Protein AF-A0A5R2MZY1-F1 (afdb_monomer)

pLDDT: mean 92.28, std 11.25, range [33.94, 98.62]

Nearest PDB structures (foldseek):
  4i69-assembly3_C  TM=4.257E-01  e=1.676E+00  Thermus thermophilus
  4i67-assembly1_A  TM=3.723E-01  e=2.160E+00  Thermus thermophilus
  4i69-assembly1_A  TM=4.022E-01  e=2.965E+00  Thermus thermophilus
  4i68-assembly1_A  TM=3.653E-01  e=2.783E+00  Thermus thermophilus

Structure (mmCIF, N/CA/C/O backbone):
data_AF-A0A5R2MZY1-F1
#
_entry.id   AF-A0A5R2MZY1-F1
#
loop_
_atom_site.group_PDB
_atom_site.id
_atom_site.type_symbol
_atom_site.label_atom_id
_atom_site.label_alt_id
_atom_site.label_comp_id
_atom_site.label_asym_id
_atom_site.label_entity_id
_atom_site.label_seq_id
_atom_site.pdbx_PDB_ins_code
_atom_site.Cartn_x
_atom_site.Cartn_y
_atom_site.Cartn_z
_atom_site.occupancy
_atom_site.B_iso_or_equiv
_atom_site.auth_seq_id
_atom_site.auth_comp_id
_atom_site.auth_asym_id
_atom_site.auth_atom_id
_atom_site.pdbx_PDB_model_num
ATOM 1 N N . GLY A 1 1 ? -0.819 -16.409 -5.209 1.00 69.75 1 GLY A N 1
ATOM 2 C CA . GLY A 1 1 ? 0.501 -16.239 -4.554 1.00 69.75 1 GLY A CA 1
ATOM 3 C C . GLY A 1 1 ? 1.097 -14.893 -4.928 1.00 69.75 1 GLY A C 1
ATOM 4 O O . GLY A 1 1 ? 0.448 -14.200 -5.693 1.00 69.75 1 GLY A O 1
ATOM 5 N N . ASN A 1 2 ? 2.274 -14.532 -4.396 1.00 93.75 2 ASN A N 1
ATOM 6 C CA . ASN A 1 2 ? 3.000 -13.260 -4.629 1.00 93.75 2 ASN A CA 1
ATOM 7 C C . ASN A 1 2 ? 2.348 -12.016 -4.002 1.00 93.75 2 ASN A C 1
ATOM 9 O O . ASN A 1 2 ? 1.965 -11.072 -4.687 1.00 93.75 2 ASN A O 1
ATOM 13 N N . LEU A 1 3 ? 2.196 -12.045 -2.675 1.00 96.38 3 LEU A N 1
ATOM 14 C CA . LEU A 1 3 ? 1.792 -10.874 -1.900 1.00 96.38 3 LEU A CA 1
ATOM 15 C C . LEU A 1 3 ? 2.906 -9.819 -1.927 1.00 96.38 3 LEU A C 1
ATOM 17 O O . LEU A 1 3 ? 4.076 -10.143 -1.713 1.00 96.38 3 LEU A O 1
ATOM 21 N N . LEU A 1 4 ? 2.515 -8.565 -2.116 1.00 96.69 4 LEU A N 1
ATOM 22 C CA . LEU A 1 4 ? 3.346 -7.407 -1.826 1.00 96.69 4 LEU A CA 1
ATOM 23 C C . LEU A 1 4 ? 2.550 -6.389 -1.019 1.00 96.69 4 LEU A C 1
ATOM 25 O O . LEU A 1 4 ? 1.320 -6.357 -1.070 1.00 96.69 4 LEU A O 1
ATOM 29 N N . ILE A 1 5 ? 3.268 -5.542 -0.297 1.00 98.19 5 ILE A N 1
ATOM 30 C CA . ILE A 1 5 ? 2.713 -4.418 0.439 1.00 98.19 5 ILE A CA 1
ATOM 31 C C . ILE A 1 5 ? 3.399 -3.141 -0.036 1.00 98.19 5 ILE A C 1
ATOM 33 O O . ILE A 1 5 ? 4.631 -3.056 -0.045 1.00 98.19 5 ILE A O 1
ATOM 37 N N . LEU A 1 6 ? 2.598 -2.151 -0.421 1.00 98.31 6 LEU A N 1
ATOM 38 C CA . LEU A 1 6 ? 3.059 -0.772 -0.543 1.00 98.31 6 LEU A CA 1
ATOM 39 C C . LEU A 1 6 ? 3.033 -0.160 0.858 1.00 98.31 6 LEU A C 1
ATOM 41 O O . LEU A 1 6 ? 1.961 0.016 1.432 1.00 98.31 6 LEU A O 1
ATOM 45 N N . ASP A 1 7 ? 4.208 0.105 1.408 1.00 98.31 7 ASP A N 1
ATOM 46 C CA . ASP A 1 7 ? 4.411 0.690 2.730 1.00 98.31 7 ASP A CA 1
ATOM 47 C C . ASP A 1 7 ? 4.762 2.167 2.547 1.00 98.31 7 ASP A C 1
ATOM 49 O O . ASP A 1 7 ? 5.892 2.503 2.192 1.00 98.31 7 ASP A O 1
ATOM 53 N N . PHE A 1 8 ? 3.760 3.036 2.674 1.00 98.25 8 PHE A N 1
ATOM 54 C CA . PHE A 1 8 ? 3.931 4.481 2.555 1.00 98.25 8 PHE A CA 1
ATOM 55 C C . PHE A 1 8 ? 4.446 5.049 3.877 1.00 98.25 8 PHE A C 1
ATOM 57 O O . PHE A 1 8 ? 3.817 4.836 4.916 1.00 98.25 8 PHE A O 1
ATOM 64 N N . ASP A 1 9 ? 5.534 5.823 3.821 1.00 94.19 9 ASP A N 1
ATOM 65 C CA . ASP A 1 9 ? 6.167 6.409 5.013 1.00 94.19 9 ASP A CA 1
ATOM 66 C C . ASP A 1 9 ? 5.275 7.515 5.635 1.00 94.19 9 ASP A C 1
ATOM 68 O O . ASP A 1 9 ? 5.308 7.732 6.849 1.00 94.19 9 ASP A O 1
ATOM 72 N N . ASP A 1 10 ? 4.446 8.192 4.823 1.00 96.25 10 ASP A N 1
ATOM 73 C CA . ASP A 1 10 ? 3.561 9.272 5.266 1.00 96.25 10 ASP A CA 1
ATOM 74 C C . ASP A 1 10 ? 2.142 9.231 4.663 1.00 96.25 10 ASP A C 1
ATOM 76 O O . ASP A 1 10 ? 1.856 8.653 3.610 1.00 96.25 10 ASP A O 1
ATOM 80 N N . SER A 1 11 ? 1.210 9.870 5.371 1.00 96.38 11 SER A N 1
ATOM 81 C CA . SER A 1 11 ? -0.207 9.897 5.001 1.00 96.38 11 SER A CA 1
ATOM 82 C C . SER A 1 11 ? -0.551 10.780 3.794 1.00 96.38 11 SER A C 1
ATOM 84 O O . SER A 1 11 ? -1.591 10.556 3.171 1.00 96.38 11 SER A O 1
ATOM 86 N N . ALA A 1 12 ? 0.255 11.793 3.467 1.00 96.69 12 ALA A N 1
ATOM 87 C CA . ALA A 1 12 ? 0.007 12.662 2.318 1.00 96.69 12 ALA A CA 1
ATOM 88 C C . ALA A 1 12 ? 0.319 11.929 1.008 1.00 96.69 12 ALA A C 1
ATOM 90 O O . ALA A 1 12 ? -0.468 12.008 0.063 1.00 96.69 12 ALA A O 1
ATOM 91 N N . ASP A 1 13 ? 1.393 11.146 0.995 1.00 96.69 13 ASP A N 1
ATOM 92 C CA . ASP A 1 13 ? 1.804 10.320 -0.136 1.00 96.69 13 ASP A CA 1
ATOM 93 C C . ASP A 1 13 ? 0.784 9.236 -0.450 1.00 96.69 13 ASP A C 1
ATOM 95 O O . ASP A 1 13 ? 0.375 9.088 -1.607 1.00 96.69 13 ASP A O 1
ATOM 99 N N . TYR A 1 14 ? 0.303 8.551 0.590 1.00 97.12 14 TYR A N 1
ATOM 100 C CA . TYR A 1 14 ? -0.811 7.622 0.454 1.00 97.12 14 TYR A CA 1
ATOM 101 C C . TYR A 1 14 ? -2.039 8.312 -0.145 1.00 97.12 14 TYR A C 1
ATOM 103 O O . TYR A 1 14 ? -2.570 7.825 -1.136 1.00 97.12 14 TYR A O 1
ATOM 111 N N . ARG A 1 15 ? -2.475 9.458 0.402 1.00 96.69 15 ARG A N 1
ATOM 112 C CA . ARG A 1 15 ? -3.678 10.164 -0.080 1.00 96.69 15 ARG A CA 1
ATOM 113 C C . ARG A 1 15 ? -3.546 10.633 -1.530 1.00 96.69 15 ARG A C 1
ATOM 115 O O . ARG A 1 15 ? -4.501 10.543 -2.300 1.00 96.69 15 ARG A O 1
ATOM 122 N N . ALA A 1 16 ? -2.370 11.124 -1.916 1.00 96.06 16 ALA A N 1
ATOM 123 C CA . ALA A 1 16 ? -2.104 11.545 -3.288 1.00 96.06 16 ALA A CA 1
ATOM 124 C C . ALA A 1 16 ? -2.134 10.358 -4.264 1.00 96.06 16 ALA A C 1
ATOM 126 O O . ALA A 1 16 ? -2.650 10.484 -5.379 1.00 96.06 16 ALA A O 1
ATOM 127 N N . TRP A 1 17 ? -1.596 9.207 -3.853 1.00 96.88 17 TRP A N 1
ATOM 128 C CA . TRP A 1 17 ? -1.645 7.977 -4.640 1.00 96.88 17 TRP A CA 1
ATOM 129 C C . TRP A 1 17 ? -3.066 7.396 -4.698 1.00 96.88 17 TRP A C 1
ATOM 131 O O . TRP A 1 17 ? -3.573 7.131 -5.789 1.00 96.88 17 TRP A O 1
ATOM 141 N N . SER A 1 18 ? -3.753 7.282 -3.560 1.00 96.62 18 SER A N 1
ATOM 142 C CA . SER A 1 18 ? -5.110 6.735 -3.470 1.00 96.62 18 SER A CA 1
ATOM 143 C C . SER A 1 18 ? -6.111 7.579 -4.255 1.00 96.62 18 SER A C 1
ATOM 145 O O . SER A 1 18 ? -6.996 7.023 -4.888 1.00 96.62 18 SER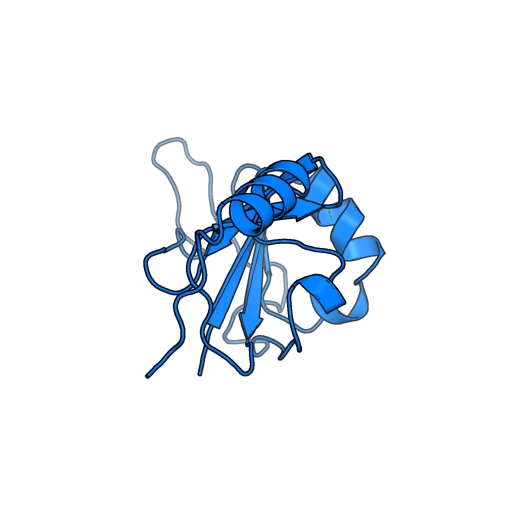 A O 1
ATOM 147 N N . GLY A 1 19 ? -5.949 8.905 -4.317 1.00 96.69 19 GLY A N 1
ATOM 148 C CA . GLY A 1 19 ? -6.792 9.765 -5.156 1.00 96.69 19 GLY A CA 1
ATOM 149 C C . GLY A 1 19 ? -6.716 9.430 -6.653 1.00 96.69 19 GLY A C 1
ATOM 150 O O . GLY A 1 19 ? -7.717 9.528 -7.358 1.00 96.69 19 GLY A O 1
ATOM 151 N N . LYS A 1 20 ? -5.553 8.980 -7.141 1.00 96.38 20 LYS A N 1
ATOM 152 C CA . LYS A 1 20 ? -5.359 8.544 -8.539 1.00 96.38 20 LYS A CA 1
ATOM 153 C C . LYS A 1 20 ? -5.758 7.087 -8.770 1.00 96.38 20 LYS A C 1
ATOM 155 O O . LYS A 1 20 ? -6.086 6.712 -9.890 1.00 96.38 20 LYS A O 1
ATOM 160 N N . HIS A 1 21 ? -5.729 6.278 -7.715 1.00 96.69 21 HIS A N 1
ATOM 161 C CA . HIS A 1 21 ? -6.001 4.842 -7.742 1.00 96.69 21 HIS A CA 1
ATOM 162 C C . HIS A 1 21 ? -7.196 4.473 -6.851 1.00 96.69 21 HIS A C 1
ATOM 164 O O . HIS A 1 21 ? -7.198 3.422 -6.212 1.00 96.69 21 HIS A O 1
ATOM 170 N N . ALA A 1 22 ? -8.223 5.333 -6.828 1.00 95.62 22 ALA A N 1
ATOM 171 C CA . ALA A 1 22 ? -9.316 5.279 -5.855 1.00 95.62 22 ALA A CA 1
ATOM 172 C C . ALA A 1 22 ? -10.032 3.927 -5.847 1.00 95.62 22 ALA A C 1
ATOM 174 O O . ALA A 1 22 ? -10.242 3.349 -4.781 1.00 95.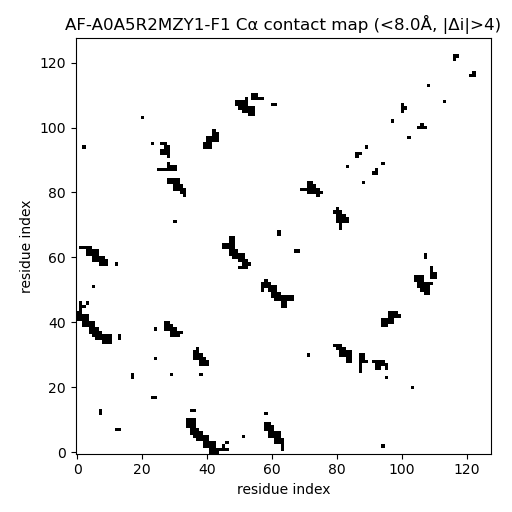62 22 ALA A O 1
ATOM 175 N N . HIS A 1 23 ? -10.320 3.391 -7.038 1.00 95.81 23 HIS A N 1
ATOM 176 C CA . HIS A 1 23 ? -10.926 2.072 -7.188 1.00 95.81 23 HIS A CA 1
ATOM 177 C C . HIS A 1 23 ? -10.088 0.993 -6.491 1.00 95.81 23 HIS A C 1
ATOM 179 O O . HIS A 1 23 ? -10.595 0.318 -5.602 1.00 95.81 23 HIS A O 1
ATOM 185 N N . LEU A 1 24 ? -8.791 0.909 -6.803 1.00 96.31 24 LEU A N 1
ATOM 186 C CA . LEU A 1 24 ? -7.891 -0.084 -6.217 1.00 96.31 24 LEU A CA 1
ATOM 187 C C . LEU A 1 24 ? -7.794 0.056 -4.693 1.00 96.31 24 LEU A C 1
ATOM 189 O O . LEU A 1 24 ? -7.908 -0.933 -3.977 1.00 96.31 24 LEU A O 1
ATOM 193 N N . SER A 1 25 ? -7.629 1.284 -4.188 1.00 95.56 25 SER A N 1
ATOM 194 C CA . SER A 1 25 ? -7.565 1.531 -2.741 1.00 95.56 25 SER A CA 1
ATOM 195 C C . SER A 1 25 ? -8.879 1.240 -2.010 1.00 95.56 25 SER A C 1
ATOM 197 O O . SER A 1 25 ? -8.866 1.077 -0.796 1.00 95.56 25 SER A O 1
ATOM 199 N N . SER A 1 26 ? -10.009 1.178 -2.723 1.00 96.25 26 SER A N 1
ATOM 200 C CA . SER A 1 26 ? -11.319 0.879 -2.133 1.00 96.25 26 SER A CA 1
ATOM 201 C C . SER A 1 26 ? -11.621 -0.619 -2.037 1.00 96.25 26 SER A C 1
ATOM 203 O O . SER A 1 26 ? -12.423 -1.010 -1.195 1.00 96.25 26 SER A O 1
ATOM 205 N N . CYS A 1 27 ? -10.974 -1.458 -2.853 1.00 97.38 27 CYS A N 1
ATOM 206 C CA . CYS A 1 27 ? -11.302 -2.882 -2.985 1.00 97.38 27 CYS A CA 1
ATOM 207 C C . CYS A 1 27 ? -10.163 -3.836 -2.588 1.00 97.38 27 CYS A C 1
ATOM 209 O O . CYS A 1 27 ? -10.195 -5.012 -2.945 1.00 97.38 27 CYS A O 1
ATOM 211 N N . THR A 1 28 ? -9.162 -3.349 -1.856 1.00 98.38 28 THR A N 1
ATOM 212 C CA . THR A 1 28 ? -8.013 -4.137 -1.386 1.00 98.38 28 THR A CA 1
ATOM 213 C C . THR A 1 28 ? -7.757 -3.874 0.099 1.00 98.38 28 THR A C 1
ATOM 215 O O . THR A 1 28 ? -8.192 -2.829 0.590 1.00 98.38 28 THR A O 1
ATOM 218 N N . PRO A 1 29 ? -7.051 -4.753 0.839 1.00 98.62 29 PRO A N 1
ATOM 219 C CA . PRO A 1 29 ? -6.804 -4.497 2.246 1.00 98.62 29 PRO A CA 1
ATOM 220 C C . PRO A 1 29 ? -5.882 -3.302 2.429 1.00 98.62 29 PRO A C 1
ATOM 222 O O . PRO A 1 29 ? -4.816 -3.211 1.803 1.00 98.62 29 PRO A O 1
ATOM 225 N N . VAL A 1 30 ? -6.277 -2.411 3.330 1.00 98.44 30 VAL A N 1
ATOM 226 C CA . VAL A 1 30 ? -5.506 -1.223 3.680 1.00 98.44 30 VAL A CA 1
ATOM 227 C C . VAL A 1 30 ? -5.439 -1.109 5.190 1.00 98.44 30 VAL A C 1
ATOM 229 O O . VAL A 1 30 ? -6.453 -1.094 5.886 1.00 98.44 30 VAL A O 1
ATOM 232 N N . ALA A 1 31 ? -4.220 -0.994 5.699 1.00 98.31 31 ALA A N 1
ATOM 233 C CA . ALA A 1 31 ? -3.962 -0.716 7.098 1.00 98.31 31 ALA A CA 1
ATOM 234 C C . ALA A 1 31 ? -3.389 0.690 7.271 1.00 98.31 31 ALA A C 1
ATOM 236 O O . ALA A 1 31 ? -2.488 1.103 6.542 1.00 98.31 31 ALA A O 1
ATOM 237 N N . LYS A 1 32 ? -3.871 1.411 8.281 1.00 98.06 32 LYS A N 1
ATOM 238 C CA . LYS A 1 32 ? -3.214 2.601 8.811 1.00 98.06 32 LYS A CA 1
ATOM 239 C C . LYS A 1 32 ? -2.030 2.155 9.671 1.00 98.06 32 LYS A C 1
ATOM 241 O O . LYS A 1 32 ? -2.210 1.363 10.593 1.00 98.06 32 LYS A O 1
ATOM 246 N N . SER A 1 33 ? -0.838 2.670 9.380 1.00 96.50 33 SER A N 1
ATOM 247 C CA . SER A 1 33 ? 0.317 2.624 10.290 1.00 96.50 33 SER A CA 1
ATOM 248 C C . SER A 1 33 ? 0.388 3.935 11.089 1.00 96.50 33 SER A C 1
ATOM 250 O O . SER A 1 33 ? -0.335 4.877 10.746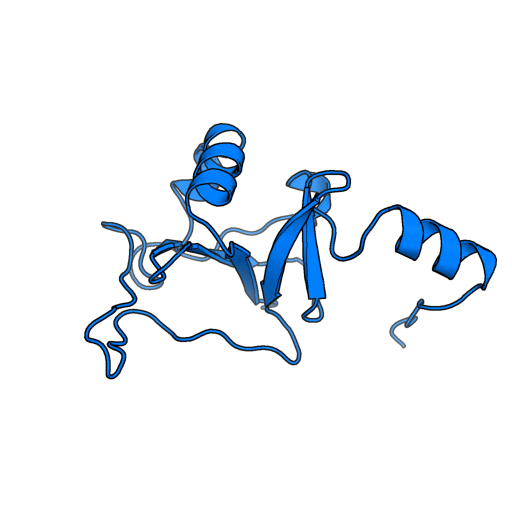 1.00 96.50 33 SER A O 1
ATOM 252 N N . PRO A 1 34 ? 1.248 4.074 12.115 1.00 95.12 34 PRO A N 1
ATOM 253 C CA . PRO A 1 34 ? 1.347 5.321 12.879 1.00 95.12 34 PRO A CA 1
ATOM 254 C C . PRO A 1 34 ? 1.507 6.566 11.987 1.00 95.12 34 PRO A C 1
ATOM 256 O O . PRO A 1 34 ? 0.723 7.510 12.082 1.00 95.12 34 PRO A O 1
ATOM 259 N N . ASN A 1 35 ? 2.420 6.515 11.012 1.00 93.88 35 ASN A N 1
ATOM 260 C CA . ASN A 1 35 ? 2.745 7.668 10.163 1.00 93.88 35 ASN A CA 1
ATOM 261 C C . ASN A 1 35 ? 2.140 7.595 8.751 1.00 93.88 35 ASN A C 1
ATOM 263 O O . ASN A 1 35 ? 1.831 8.630 8.156 1.00 93.88 35 ASN A O 1
ATOM 267 N N . GLY A 1 36 ? 1.854 6.396 8.245 1.00 96.94 36 GLY A N 1
ATOM 268 C CA . GLY A 1 36 ? 1.449 6.177 6.858 1.00 96.94 36 GLY A CA 1
ATOM 269 C C . GLY A 1 36 ? 0.433 5.053 6.711 1.00 96.94 36 GLY A C 1
ATOM 270 O O . GLY A 1 36 ? -0.521 4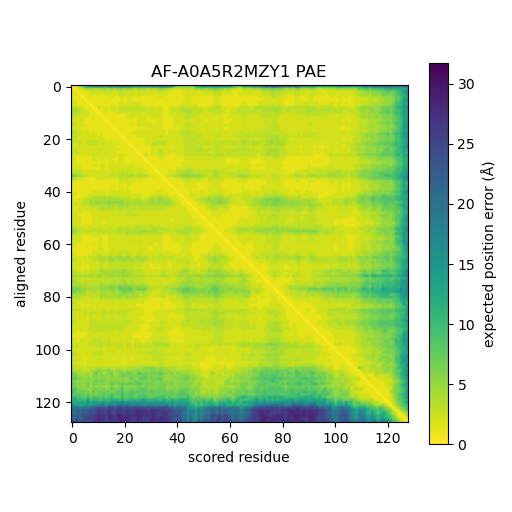.989 7.497 1.00 96.94 36 GLY A O 1
ATOM 271 N N . PHE A 1 37 ? 0.591 4.231 5.673 1.00 98.44 37 PHE A N 1
ATOM 272 C CA . PHE A 1 37 ? -0.370 3.190 5.300 1.00 98.44 37 PHE A CA 1
ATOM 273 C C . PHE A 1 37 ? 0.317 1.984 4.654 1.00 98.44 37 PHE A C 1
ATOM 275 O O . PHE A 1 37 ? 1.274 2.139 3.898 1.00 98.44 37 PHE A O 1
ATOM 282 N N . HIS A 1 38 ? -0.228 0.796 4.900 1.00 98.50 38 HIS A N 1
ATOM 283 C CA . HIS A 1 38 ? 0.127 -0.444 4.220 1.00 98.50 38 HIS A CA 1
ATOM 284 C C . HIS A 1 38 ? -1.008 -0.837 3.272 1.00 98.50 38 HIS A C 1
ATOM 286 O O . HIS A 1 38 ? -2.137 -1.036 3.723 1.00 98.50 38 HIS A O 1
ATOM 292 N N . ILE A 1 39 ? -0.716 -0.990 1.982 1.00 98.38 39 ILE A N 1
ATOM 293 C CA . ILE A 1 39 ? -1.680 -1.455 0.975 1.00 98.38 39 ILE A CA 1
ATOM 294 C C . ILE A 1 39 ? -1.250 -2.824 0.481 1.00 98.38 39 ILE A C 1
ATOM 296 O O . ILE A 1 39 ? -0.167 -2.966 -0.087 1.00 98.38 39 ILE A O 1
ATOM 300 N N . TYR A 1 40 ? -2.099 -3.822 0.695 1.00 98.38 40 TYR A N 1
ATOM 301 C CA . TYR A 1 40 ? -1.818 -5.213 0.361 1.00 98.38 40 TYR A CA 1
ATOM 302 C C . TYR A 1 40 ? -2.307 -5.495 -1.055 1.00 98.38 40 TYR A C 1
ATOM 304 O O . TYR A 1 40 ? -3.467 -5.242 -1.365 1.00 98.38 40 TYR A O 1
ATOM 312 N N . LEU A 1 41 ? -1.433 -6.020 -1.911 1.00 97.94 41 LEU A N 1
ATOM 313 C CA . LEU A 1 41 ? -1.712 -6.323 -3.317 1.00 97.94 41 LEU A CA 1
ATOM 314 C C . LEU A 1 41 ? -1.084 -7.664 -3.705 1.00 97.94 41 LEU A C 1
ATOM 316 O O . LEU A 1 41 ? -0.250 -8.216 -2.982 1.00 97.94 41 LEU A O 1
ATOM 320 N N . ARG A 1 42 ? -1.438 -8.182 -4.879 1.00 96.69 42 ARG A N 1
ATOM 321 C CA . ARG A 1 42 ? -0.775 -9.347 -5.481 1.00 96.69 42 ARG A CA 1
ATOM 322 C C . ARG A 1 42 ? -0.212 -9.012 -6.848 1.00 96.69 42 ARG A C 1
ATOM 324 O O . ARG A 1 42 ? -0.821 -8.266 -7.604 1.00 96.69 42 ARG A O 1
ATOM 331 N N . THR A 1 43 ? 0.912 -9.617 -7.196 1.00 93.88 43 THR A N 1
ATOM 332 C 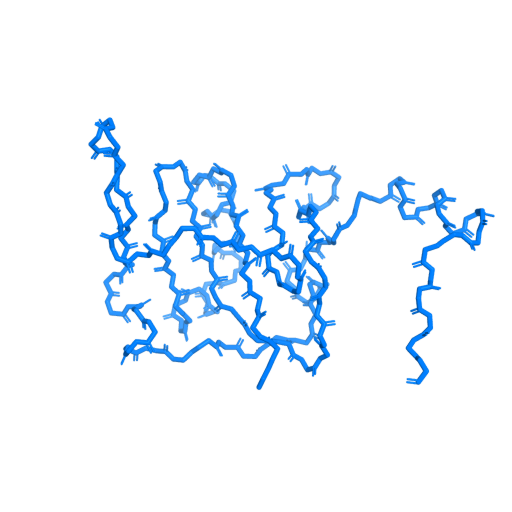CA . THR A 1 43 ? 1.471 -9.563 -8.554 1.00 93.88 43 THR A CA 1
ATOM 333 C C . THR A 1 43 ? 1.470 -10.937 -9.203 1.00 93.88 43 THR A C 1
ATOM 335 O O . THR A 1 43 ? 1.376 -11.963 -8.532 1.00 93.88 43 THR A O 1
ATOM 338 N N . ARG A 1 44 ? 1.571 -10.981 -10.535 1.00 90.31 44 ARG A N 1
ATOM 339 C CA . ARG A 1 44 ? 1.732 -12.258 -11.249 1.00 90.31 44 ARG A CA 1
ATOM 340 C C . ARG A 1 44 ? 3.081 -12.900 -10.949 1.00 90.31 44 ARG A C 1
ATOM 342 O O . ARG A 1 44 ? 3.135 -14.091 -10.672 1.00 90.31 44 ARG A O 1
ATOM 349 N N . GLU A 1 45 ? 4.135 -12.094 -10.930 1.00 90.19 45 GLU A N 1
ATOM 350 C CA . GLU A 1 45 ? 5.503 -12.521 -10.638 1.00 90.19 45 GLU A CA 1
ATOM 351 C C . GLU A 1 45 ? 5.921 -12.121 -9.216 1.00 90.19 45 GLU A C 1
ATOM 353 O O . GLU A 1 45 ? 5.415 -11.126 -8.681 1.00 90.19 45 GLU A O 1
ATOM 358 N N . PRO A 1 46 ? 6.823 -12.882 -8.572 1.00 90.38 46 PRO A N 1
ATOM 359 C CA . PRO A 1 46 ? 7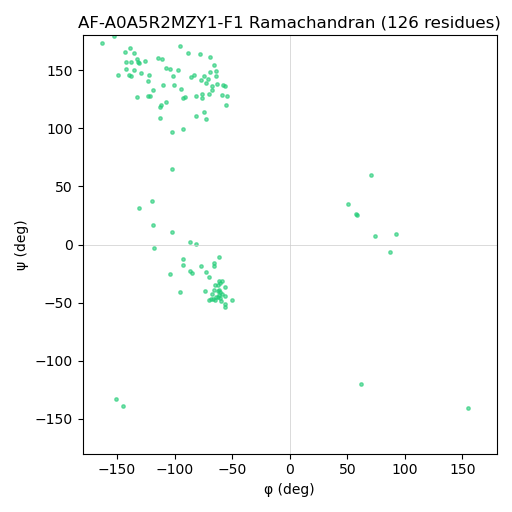.356 -12.519 -7.268 1.00 90.38 46 PRO A CA 1
ATOM 360 C C . PRO A 1 46 ? 8.149 -11.209 -7.334 1.00 90.38 46 PRO A C 1
ATOM 362 O O . PRO A 1 46 ? 8.958 -10.994 -8.232 1.00 90.38 46 PRO A O 1
ATOM 365 N N . ALA A 1 47 ? 7.953 -10.352 -6.334 1.00 91.75 47 ALA A N 1
ATOM 366 C CA . ALA A 1 47 ? 8.743 -9.142 -6.138 1.00 91.75 47 ALA A CA 1
ATOM 367 C C . ALA A 1 47 ? 9.683 -9.302 -4.935 1.00 91.75 47 ALA A C 1
ATOM 369 O O . ALA A 1 47 ? 9.376 -10.018 -3.980 1.00 91.75 47 ALA A O 1
ATOM 370 N N . VAL A 1 48 ? 10.812 -8.596 -4.961 1.00 93.44 48 VAL A N 1
ATOM 371 C CA . VAL A 1 48 ? 11.729 -8.474 -3.819 1.00 93.44 48 VAL A CA 1
ATOM 372 C C . VAL A 1 48 ? 11.504 -7.127 -3.152 1.00 93.44 48 VAL A C 1
ATOM 374 O O . VAL A 1 48 ? 11.215 -6.136 -3.823 1.00 93.44 48 VAL A O 1
ATOM 377 N N . SER A 1 49 ? 11.630 -7.089 -1.829 1.00 96.69 49 SER A N 1
ATOM 378 C CA . SER A 1 49 ? 11.495 -5.849 -1.070 1.00 96.69 49 SER A CA 1
ATOM 379 C C . SER A 1 49 ? 12.488 -4.785 -1.537 1.00 96.69 49 SER A C 1
ATOM 381 O O . SER A 1 49 ? 13.663 -5.066 -1.774 1.00 96.69 49 SER A O 1
ATOM 383 N N . SER A 1 50 ? 12.019 -3.548 -1.655 1.00 95.81 50 SER A N 1
ATOM 384 C CA . SER A 1 50 ? 12.793 -2.434 -2.198 1.00 95.81 50 SER A CA 1
ATOM 385 C C . SER A 1 50 ? 12.316 -1.100 -1.628 1.00 95.81 50 SER A C 1
ATOM 387 O O . SER A 1 50 ? 11.363 -1.026 -0.854 1.00 95.81 50 SER A O 1
ATOM 389 N N . SER A 1 51 ? 12.952 -0.006 -2.037 1.00 97.12 51 SER A N 1
ATOM 390 C CA . SER A 1 51 ? 12.340 1.317 -1.899 1.00 97.12 51 SER A CA 1
ATOM 391 C C . SER A 1 51 ? 11.148 1.463 -2.852 1.00 97.12 51 SER A C 1
ATOM 393 O O . SER A 1 51 ? 11.025 0.721 -3.827 1.00 97.12 51 SER A O 1
ATOM 395 N N . LEU A 1 52 ? 10.282 2.434 -2.578 1.00 97.25 52 LEU A N 1
ATOM 396 C CA . LEU A 1 52 ? 9.132 2.781 -3.403 1.00 97.25 52 LEU A CA 1
ATOM 397 C C . LEU A 1 52 ? 9.233 4.241 -3.838 1.00 97.25 52 LEU A C 1
ATOM 399 O O . LEU A 1 52 ? 9.412 5.136 -3.011 1.00 97.25 52 LEU A O 1
ATOM 403 N N . TYR A 1 53 ? 9.124 4.478 -5.141 1.00 96.75 53 TYR A N 1
ATOM 404 C CA . TYR A 1 53 ? 9.258 5.799 -5.747 1.00 96.75 53 TYR A CA 1
ATOM 405 C C . TYR A 1 53 ? 8.026 6.183 -6.559 1.00 96.75 53 TYR A C 1
ATOM 407 O O . TYR A 1 53 ? 7.514 5.370 -7.328 1.00 96.75 53 TYR A O 1
ATOM 415 N N . LEU A 1 54 ? 7.643 7.459 -6.463 1.00 94.06 54 LEU A N 1
ATOM 416 C CA . LEU A 1 54 ? 6.743 8.145 -7.389 1.00 94.06 54 LEU A CA 1
ATOM 417 C C . LEU A 1 54 ? 7.554 9.207 -8.141 1.00 94.06 54 LEU A C 1
ATOM 419 O O . LEU A 1 54 ? 7.992 10.211 -7.572 1.00 94.06 54 LEU A O 1
ATOM 423 N N . GLY A 1 55 ? 7.806 8.965 -9.428 1.00 91.38 55 GLY A N 1
ATOM 424 C CA . GLY A 1 55 ? 8.741 9.780 -10.206 1.00 91.38 55 GLY A CA 1
ATOM 425 C C . GLY A 1 55 ? 10.165 9.702 -9.638 1.00 91.38 55 GLY A C 1
ATOM 426 O O . GLY A 1 55 ? 10.756 8.624 -9.592 1.00 91.38 55 GLY A O 1
ATOM 427 N N . MET A 1 56 ? 10.723 10.843 -9.223 1.00 91.38 56 MET A N 1
ATOM 428 C CA . MET A 1 56 ? 12.064 10.928 -8.617 1.00 91.38 56 MET A CA 1
ATOM 429 C C . MET A 1 56 ? 12.055 10.847 -7.084 1.00 91.38 56 MET A C 1
ATOM 431 O O . MET A 1 56 ? 13.113 10.672 -6.482 1.00 91.38 56 MET A O 1
ATOM 435 N N . ARG A 1 57 ? 10.887 10.969 -6.442 1.00 93.94 57 ARG A N 1
ATOM 436 C CA . ARG A 1 57 ? 10.775 11.046 -4.982 1.00 93.94 57 ARG A CA 1
ATOM 437 C C . ARG A 1 57 ? 10.516 9.667 -4.385 1.00 93.94 57 ARG A C 1
ATOM 439 O O . ARG A 1 57 ? 9.662 8.935 -4.883 1.00 93.94 57 ARG A O 1
ATOM 446 N N . ARG A 1 58 ? 11.246 9.322 -3.321 1.00 96.50 58 ARG A N 1
ATOM 447 C CA . ARG A 1 58 ? 10.954 8.136 -2.506 1.00 96.50 58 ARG A CA 1
ATOM 448 C C . ARG A 1 58 ? 9.746 8.443 -1.624 1.00 96.50 58 ARG A C 1
ATOM 450 O O . ARG A 1 58 ? 9.756 9.470 -0.955 1.00 96.50 58 ARG A O 1
ATOM 457 N N . ILE A 1 59 ? 8.755 7.562 -1.635 1.00 97.31 59 ILE A N 1
ATOM 458 C CA . ILE A 1 59 ? 7.486 7.711 -0.898 1.00 97.31 59 ILE A CA 1
ATOM 459 C C . ILE A 1 59 ? 7.279 6.602 0.147 1.00 97.31 59 ILE A C 1
ATOM 461 O O . ILE A 1 59 ? 6.272 6.565 0.847 1.00 97.31 59 ILE A O 1
ATOM 465 N N . GLY A 1 60 ? 8.215 5.653 0.208 1.00 97.62 60 GLY A N 1
ATOM 466 C CA . GLY A 1 60 ? 8.165 4.537 1.138 1.00 97.62 60 GLY A CA 1
ATOM 467 C C . GLY A 1 60 ? 8.934 3.325 0.641 1.00 97.62 60 GLY A C 1
ATOM 468 O O . GLY A 1 60 ? 10.004 3.455 0.027 1.00 97.62 60 GLY A O 1
ATOM 469 N N . HIS A 1 61 ? 8.367 2.148 0.884 1.00 98.12 61 HIS A N 1
ATOM 470 C CA . HIS A 1 61 ? 8.971 0.856 0.593 1.00 98.12 61 HIS A CA 1
ATOM 471 C C . HIS A 1 61 ? 7.983 -0.105 -0.070 1.00 98.12 61 HIS A C 1
ATOM 473 O O . HIS A 1 61 ? 6.778 -0.076 0.162 1.00 98.12 61 HIS A O 1
ATOM 479 N N . LEU A 1 62 ? 8.523 -0.991 -0.899 1.00 97.69 62 LEU A N 1
ATOM 480 C CA . LEU A 1 62 ? 7.848 -2.209 -1.311 1.00 97.69 62 LEU A CA 1
ATOM 481 C C . LEU A 1 62 ? 8.270 -3.314 -0.345 1.00 97.69 62 LEU A C 1
ATOM 483 O O . LEU A 1 62 ? 9.469 -3.557 -0.187 1.00 97.69 62 LEU A O 1
ATOM 487 N N . LYS A 1 63 ? 7.317 -4.003 0.274 1.00 97.88 63 LYS A N 1
ATOM 488 C CA . LYS A 1 63 ? 7.591 -5.183 1.103 1.00 97.88 63 LYS A CA 1
ATOM 489 C C . LYS A 1 63 ? 7.034 -6.410 0.398 1.00 97.88 63 LYS A C 1
ATOM 491 O O . LYS A 1 63 ? 5.847 -6.476 0.108 1.00 97.88 63 LYS A O 1
ATOM 496 N N . ALA A 1 64 ? 7.904 -7.353 0.085 1.00 96.44 64 ALA A N 1
ATOM 497 C CA . ALA A 1 64 ? 7.582 -8.596 -0.603 1.00 96.44 64 ALA A CA 1
ATOM 498 C C . ALA A 1 64 ? 8.585 -9.665 -0.136 1.00 96.44 64 ALA A C 1
ATOM 500 O O . ALA A 1 64 ? 8.855 -9.757 1.063 1.00 96.44 64 ALA A O 1
ATOM 501 N N . LEU A 1 65 ? 9.194 -10.442 -1.038 1.00 95.69 65 LEU A N 1
ATOM 502 C CA . LEU A 1 65 ? 10.234 -11.394 -0.642 1.00 95.69 65 LEU A CA 1
ATOM 503 C C . LEU A 1 65 ? 11.375 -10.682 0.107 1.00 95.69 65 LEU A C 1
ATOM 505 O O . LEU A 1 65 ? 11.807 -9.587 -0.272 1.00 95.69 65 LEU A O 1
ATOM 509 N N . GLY A 1 66 ? 11.831 -11.293 1.202 1.00 94.25 66 GLY A N 1
ATOM 510 C CA . GLY A 1 66 ? 12.901 -10.765 2.055 1.00 94.25 66 GLY A CA 1
ATOM 511 C C . GLY A 1 66 ? 12.513 -9.576 2.944 1.00 94.25 66 GLY A C 1
ATOM 512 O O . GLY A 1 66 ? 13.391 -8.994 3.574 1.00 94.25 66 GLY A O 1
ATOM 513 N N . GLY A 1 67 ? 11.233 -9.198 3.007 1.00 95.19 67 GLY A N 1
ATOM 514 C CA . GLY A 1 67 ? 10.757 -8.116 3.869 1.00 95.19 67 GLY A CA 1
ATOM 515 C C . GLY A 1 67 ? 9.485 -8.482 4.619 1.00 95.19 67 GLY A C 1
ATOM 516 O O . GLY A 1 67 ? 8.798 -9.446 4.297 1.00 95.19 67 GLY A O 1
ATOM 517 N N . TYR A 1 68 ? 9.182 -7.692 5.642 1.00 96.44 68 TYR A N 1
ATOM 518 C CA . TYR A 1 68 ? 7.978 -7.827 6.452 1.00 96.44 68 TYR A CA 1
ATOM 519 C C . TYR A 1 68 ? 7.450 -6.446 6.850 1.00 96.44 68 TYR A C 1
ATOM 521 O O . TYR A 1 68 ? 8.150 -5.435 6.725 1.00 96.44 68 TYR A O 1
ATOM 529 N N . VAL A 1 69 ? 6.208 -6.426 7.330 1.00 96.69 69 VAL A N 1
ATOM 530 C CA . VAL A 1 69 ? 5.560 -5.273 7.966 1.00 96.69 69 VAL A CA 1
ATOM 531 C C . VAL A 1 69 ? 5.032 -5.679 9.333 1.00 96.69 69 VAL A C 1
ATOM 533 O O . VAL A 1 69 ? 4.762 -6.855 9.577 1.00 96.69 69 VAL A O 1
ATOM 536 N N . VAL A 1 70 ? 4.842 -4.701 10.214 1.00 96.56 70 VAL A N 1
ATOM 537 C CA . VAL A 1 70 ? 4.021 -4.900 11.412 1.00 96.56 70 VAL A CA 1
ATOM 538 C C . VAL A 1 70 ? 2.556 -5.022 10.974 1.00 96.56 70 VAL A C 1
ATOM 540 O O . VAL A 1 70 ? 2.064 -4.205 10.194 1.00 96.56 70 VAL A O 1
ATOM 543 N N . GLY A 1 71 ? 1.874 -6.072 11.437 1.00 95.19 71 GLY A N 1
ATOM 544 C CA . GLY A 1 71 ? 0.490 -6.371 11.064 1.00 95.19 71 GLY A CA 1
ATOM 545 C C . GLY A 1 71 ? -0.531 -5.628 11.927 1.00 95.19 71 GLY A C 1
ATOM 546 O O . GLY A 1 71 ? -0.334 -5.462 13.131 1.00 95.19 71 GLY A O 1
ATOM 547 N N . SER A 1 72 ? -1.652 -5.214 11.341 1.00 96.31 72 SER A N 1
ATOM 548 C CA . SER A 1 72 ? -2.791 -4.690 12.105 1.00 96.31 72 SER A CA 1
ATOM 549 C C . SER A 1 72 ? -3.581 -5.830 12.773 1.00 96.31 72 SER A C 1
ATOM 551 O O . SER A 1 72 ? -3.780 -6.860 12.123 1.00 96.31 72 SER A O 1
ATOM 553 N N . PRO A 1 73 ? -4.086 -5.663 14.015 1.00 95.56 73 PRO A N 1
ATOM 554 C CA . PRO A 1 73 ? -4.106 -4.432 14.813 1.00 95.56 73 PRO A CA 1
ATOM 555 C C . PRO A 1 73 ? -3.028 -4.356 15.927 1.00 95.56 73 PRO A C 1
ATOM 557 O O . PRO A 1 73 ? -3.352 -4.342 17.113 1.00 95.56 73 PRO A O 1
ATOM 560 N N . SER A 1 74 ? -1.733 -4.324 15.586 1.00 97.00 74 SER A N 1
ATOM 561 C CA . SER A 1 74 ? -0.661 -4.221 16.597 1.00 97.00 74 SER A CA 1
ATOM 562 C C . SER A 1 74 ? -0.614 -2.858 17.301 1.00 97.00 74 SER A C 1
ATOM 564 O O . SER A 1 74 ? -0.854 -1.821 16.684 1.00 97.00 74 SER A O 1
ATOM 566 N N . VAL A 1 75 ? -0.194 -2.848 18.570 1.00 96.94 75 VAL A N 1
ATOM 567 C CA . VAL A 1 75 ? 0.046 -1.635 19.373 1.00 96.94 75 VAL A CA 1
ATOM 568 C C . VAL A 1 75 ? 1.514 -1.584 19.793 1.00 96.94 75 VAL A C 1
ATOM 570 O O . VAL A 1 75 ? 2.076 -2.585 20.238 1.00 96.94 75 VAL A O 1
ATOM 573 N N . LEU A 1 76 ? 2.147 -0.426 19.621 1.00 94.50 76 LEU A N 1
ATOM 574 C CA . LEU A 1 76 ? 3.536 -0.170 19.987 1.00 94.50 76 LEU A CA 1
ATOM 575 C C . LEU A 1 76 ? 3.648 0.310 21.441 1.00 94.50 76 LEU A C 1
ATOM 577 O O . LEU A 1 76 ? 2.674 0.731 22.062 1.00 94.50 76 LEU A O 1
ATOM 581 N N . LYS A 1 77 ? 4.866 0.272 21.992 1.00 95.62 77 LYS A N 1
ATOM 582 C CA . LYS A 1 77 ? 5.145 0.660 23.387 1.00 95.62 77 LYS A CA 1
ATOM 583 C C . LYS A 1 77 ? 4.742 2.106 23.713 1.00 95.62 77 LYS A C 1
ATOM 585 O O . LYS A 1 77 ? 4.401 2.394 24.854 1.00 95.62 77 LYS A O 1
ATOM 590 N N . ASP A 1 78 ? 4.813 3.002 22.735 1.00 94.44 78 ASP A N 1
ATOM 591 C CA . ASP A 1 78 ? 4.446 4.418 22.856 1.00 94.44 78 ASP A CA 1
ATOM 592 C C . ASP A 1 78 ? 2.930 4.673 22.733 1.00 94.44 78 ASP A C 1
ATOM 594 O O . ASP A 1 78 ? 2.492 5.817 22.816 1.00 94.44 78 ASP A O 1
ATOM 598 N N . GLY A 1 79 ? 2.127 3.621 22.544 1.00 94.81 79 GLY A N 1
ATOM 599 C CA . GLY A 1 79 ? 0.679 3.703 22.364 1.00 94.81 79 GLY A CA 1
ATOM 600 C C . GLY A 1 79 ? 0.237 3.928 20.916 1.00 94.81 79 GLY A C 1
ATOM 601 O O . GLY A 1 79 ? -0.960 3.841 20.634 1.00 94.81 79 GLY A O 1
ATOM 602 N N . CYS A 1 80 ? 1.160 4.160 19.977 1.00 94.81 80 CYS A N 1
ATOM 603 C CA . CYS A 1 80 ? 0.816 4.200 18.560 1.00 94.81 80 CYS A CA 1
ATOM 604 C C . CYS A 1 80 ? 0.314 2.825 18.103 1.00 94.81 80 CYS A C 1
ATOM 606 O O . CYS A 1 80 ? 0.801 1.786 18.550 1.00 94.81 80 CYS A O 1
ATOM 608 N N . SER A 1 81 ? -0.647 2.797 17.185 1.00 95.75 81 SER A N 1
ATOM 609 C CA . SER A 1 81 ? -1.262 1.549 16.733 1.00 95.75 81 SER A CA 1
ATOM 610 C C . SER A 1 81 ? -1.316 1.438 15.218 1.00 95.75 81 SER A C 1
ATOM 612 O O . SER A 1 81 ? -1.278 2.426 14.481 1.00 95.75 81 SER A O 1
ATOM 614 N N . TYR A 1 82 ? -1.388 0.190 14.777 1.00 97.50 82 TYR A N 1
ATOM 615 C CA . TYR A 1 82 ? -1.737 -0.203 13.427 1.00 97.50 82 TYR A CA 1
ATOM 616 C C . TYR A 1 82 ? -3.202 -0.626 13.442 1.00 97.50 82 TYR A C 1
ATOM 618 O O . TYR A 1 82 ? -3.635 -1.330 14.353 1.00 97.50 82 TYR A O 1
ATOM 626 N N . SER A 1 83 ? -3.979 -0.221 12.447 1.00 97.94 83 SER A N 1
ATOM 627 C CA . SER A 1 83 ? -5.395 -0.584 12.350 1.00 97.94 83 SER A CA 1
ATOM 628 C C . SER A 1 83 ? -5.789 -0.836 10.905 1.00 97.94 83 SER A C 1
ATOM 630 O O . SER A 1 83 ? -5.170 -0.308 9.986 1.00 97.94 83 SER A O 1
ATOM 632 N N . TRP A 1 84 ? -6.776 -1.697 10.676 1.00 98.25 84 TRP A N 1
ATOM 633 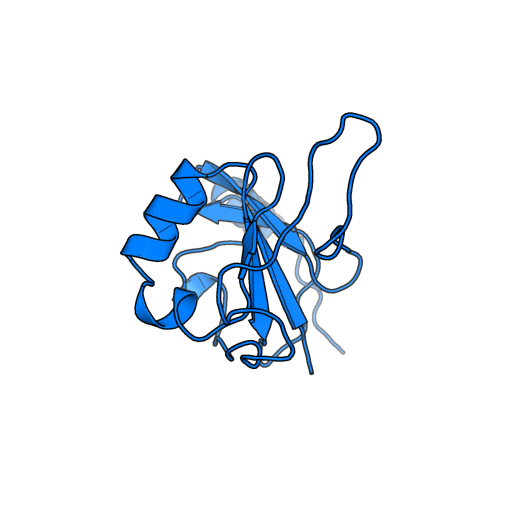C CA . TRP A 1 84 ? -7.388 -1.827 9.353 1.00 98.25 84 TRP A CA 1
ATOM 634 C C . TRP A 1 84 ? -8.287 -0.620 9.096 1.00 98.25 84 TRP A C 1
ATOM 636 O O . TRP A 1 84 ? -8.916 -0.106 10.026 1.00 98.25 84 TRP A O 1
ATOM 646 N N . LEU A 1 85 ? -8.355 -0.160 7.847 1.00 97.62 85 LEU A N 1
ATOM 647 C CA . LEU A 1 85 ? -9.453 0.715 7.455 1.00 97.62 85 LEU A CA 1
ATOM 648 C C . LEU A 1 85 ? -10.764 -0.068 7.513 1.00 97.62 85 LEU A C 1
ATOM 650 O O . LEU A 1 85 ? -10.780 -1.299 7.446 1.00 97.62 85 LEU A O 1
ATOM 654 N N . LYS A 1 86 ? -11.861 0.667 7.701 1.00 97.06 86 LYS A N 1
ATOM 655 C CA . LYS A 1 86 ? -13.189 0.082 7.860 1.00 97.06 86 LYS A CA 1
ATOM 656 C C . LYS A 1 86 ? -13.498 -0.836 6.672 1.00 97.06 86 LYS A C 1
ATOM 658 O O . LYS A 1 86 ? -13.380 -0.391 5.535 1.00 97.06 86 LYS A O 1
ATOM 663 N N . ASP A 1 87 ? -13.889 -2.075 6.966 1.00 97.31 87 ASP A N 1
ATOM 664 C CA . ASP A 1 87 ? -14.260 -3.109 5.989 1.00 97.31 87 ASP A CA 1
ATOM 665 C C . ASP A 1 87 ? -13.139 -3.432 4.972 1.00 97.31 87 ASP A C 1
ATOM 667 O O . ASP A 1 87 ? -13.405 -3.832 3.841 1.00 97.31 87 ASP A O 1
ATOM 671 N N . GLN A 1 88 ? -11.871 -3.222 5.351 1.00 97.75 88 GLN A N 1
ATOM 672 C CA . GLN A 1 88 ? -10.691 -3.448 4.502 1.00 97.75 88 GLN A CA 1
ATOM 673 C C . GLN A 1 88 ? -9.610 -4.278 5.205 1.00 97.75 88 GLN A C 1
ATOM 675 O O . GLN A 1 88 ? -8.409 -4.091 4.969 1.00 97.75 88 GLN A O 1
ATOM 680 N N . SER A 1 89 ? -10.005 -5.195 6.088 1.00 97.69 89 SER A N 1
ATOM 681 C CA . SER A 1 89 ? -9.083 -6.225 6.557 1.00 97.69 89 SER A CA 1
ATOM 682 C C . SER A 1 89 ? -8.922 -7.334 5.503 1.00 97.69 89 SER A C 1
ATOM 684 O O . SER A 1 89 ? -9.766 -7.471 4.615 1.00 97.69 89 SER A O 1
ATOM 686 N N . PRO A 1 90 ? -7.884 -8.183 5.608 1.00 95.69 90 PRO A N 1
ATOM 687 C CA . PRO A 1 90 ? -7.739 -9.370 4.766 1.00 95.69 90 PRO A CA 1
ATOM 688 C C . PRO A 1 90 ? -8.873 -10.396 4.917 1.00 95.69 90 PRO A C 1
ATOM 690 O O . PRO A 1 90 ? -8.917 -11.349 4.149 1.00 95.69 90 PRO A O 1
ATOM 693 N N . PHE A 1 91 ? -9.747 -10.239 5.917 1.00 95.69 91 PHE A N 1
ATOM 694 C CA . PHE A 1 91 ? -10.940 -11.068 6.096 1.00 95.69 91 PHE A CA 1
ATOM 695 C C . PHE A 1 91 ? -12.184 -10.469 5.424 1.00 95.69 91 PHE A C 1
ATOM 697 O O . PHE A 1 91 ? -13.148 -11.194 5.200 1.00 95.69 91 PHE A O 1
ATOM 704 N N . ASP A 1 92 ? -12.156 -9.175 5.094 1.00 97.31 92 ASP A N 1
ATOM 705 C CA . ASP A 1 92 ? -13.266 -8.466 4.449 1.00 97.31 92 ASP A CA 1
ATOM 706 C C . ASP A 1 92 ? -13.082 -8.414 2.930 1.00 97.31 92 ASP A C 1
ATOM 708 O O . ASP A 1 92 ? -14.033 -8.586 2.167 1.00 97.31 92 ASP A O 1
ATOM 712 N N . VAL A 1 93 ? -11.845 -8.175 2.481 1.00 97.88 93 VAL A N 1
ATOM 713 C CA . VAL A 1 93 ? -11.500 -8.042 1.063 1.00 97.88 93 VAL A CA 1
ATOM 714 C C . VAL A 1 93 ? -10.192 -8.772 0.762 1.00 97.88 93 VAL A C 1
ATOM 716 O O . VAL A 1 93 ? -9.262 -8.785 1.565 1.00 97.88 93 VAL A O 1
ATOM 719 N N . GLU A 1 94 ? -10.088 -9.367 -0.422 1.00 97.50 94 GLU A N 1
ATOM 720 C CA . GLU A 1 94 ? -8.851 -10.013 -0.867 1.00 97.50 94 GLU A CA 1
ATOM 721 C C . GLU A 1 94 ? -7.870 -8.988 -1.466 1.00 97.50 94 GLU A C 1
ATOM 723 O O . GLU A 1 94 ? -8.298 -8.045 -2.141 1.00 97.50 94 GLU A O 1
ATOM 728 N N . PRO A 1 95 ? -6.545 -9.169 -1.293 1.00 97.88 95 PRO A N 1
ATOM 729 C CA . PRO A 1 95 ? -5.543 -8.374 -1.994 1.00 97.88 95 PRO A CA 1
ATOM 730 C C . PRO A 1 95 ? -5.717 -8.425 -3.515 1.00 97.88 95 PRO A C 1
ATOM 732 O O . PRO A 1 95 ? -5.608 -9.492 -4.130 1.00 97.88 95 PRO A O 1
ATOM 735 N N . GLN A 1 96 ? -5.927 -7.260 -4.124 1.00 97.69 96 GLN A N 1
ATOM 736 C CA . GLN A 1 96 ? -6.192 -7.149 -5.555 1.00 97.69 96 GLN A CA 1
ATOM 737 C C . GLN A 1 96 ? -4.945 -7.446 -6.398 1.00 97.69 96 GLN A C 1
ATOM 739 O O . GLN A 1 96 ? -3.831 -7.050 -6.028 1.00 97.69 96 GLN A O 1
ATOM 744 N N . PRO A 1 97 ? -5.107 -8.120 -7.551 1.00 96.75 97 PRO A N 1
ATOM 745 C CA . PRO A 1 97 ? -4.018 -8.331 -8.484 1.00 96.75 97 PRO A CA 1
ATOM 746 C C . PRO A 1 97 ? -3.669 -7.031 -9.217 1.00 96.75 97 PRO A C 1
ATOM 748 O O . PRO A 1 97 ? -4.541 -6.294 -9.673 1.00 96.75 97 PRO A O 1
ATOM 751 N N . VAL A 1 98 ? -2.376 -6.784 -9.392 1.00 95.50 98 VAL A N 1
ATOM 752 C CA . VAL A 1 98 ? -1.837 -5.705 -10.222 1.00 95.50 98 VAL A CA 1
ATOM 753 C C . VAL A 1 98 ? -0.792 -6.269 -11.177 1.00 95.50 98 VAL A C 1
ATOM 755 O O . VAL A 1 98 ? -0.093 -7.234 -10.859 1.00 95.50 98 VAL A O 1
ATOM 758 N N . GLU A 1 99 ? -0.687 -5.683 -12.369 1.00 92.25 99 GLU A N 1
ATOM 759 C CA . GLU A 1 99 ? 0.271 -6.155 -13.374 1.00 92.25 99 GLU A CA 1
ATOM 760 C C . GLU A 1 99 ? 1.712 -5.882 -12.944 1.00 92.25 99 GLU A C 1
ATOM 762 O O . GLU A 1 99 ? 2.562 -6.766 -13.016 1.00 92.25 99 GLU A O 1
ATOM 767 N N . SER A 1 100 ? 1.994 -4.661 -12.481 1.00 91.75 100 SER A N 1
ATOM 768 C CA . SER A 1 100 ? 3.323 -4.252 -12.026 1.00 91.75 100 SER A CA 1
ATOM 769 C C . SER A 1 100 ? 3.259 -2.971 -11.191 1.00 91.75 100 SER A C 1
ATOM 771 O O . SER A 1 100 ? 2.235 -2.297 -11.129 1.00 91.75 100 SER A O 1
ATOM 773 N N . LEU A 1 101 ? 4.378 -2.555 -10.591 1.00 93.06 101 LEU A N 1
ATOM 774 C CA . LEU A 1 101 ? 4.460 -1.216 -9.991 1.00 93.06 101 LEU A CA 1
ATOM 775 C C . LEU A 1 101 ? 4.264 -0.102 -11.026 1.00 93.06 101 LEU A C 1
ATOM 777 O O . LEU A 1 101 ? 3.702 0.943 -10.706 1.00 93.06 101 LEU A O 1
ATOM 781 N N . ALA A 1 102 ? 4.683 -0.330 -12.274 1.00 92.62 102 ALA A N 1
ATOM 782 C CA . ALA A 1 102 ? 4.566 0.664 -13.332 1.00 92.62 102 ALA A CA 1
ATOM 783 C C . ALA A 1 102 ? 3.099 0.978 -13.668 1.00 92.62 102 ALA A C 1
ATOM 785 O O . ALA A 1 102 ? 2.783 2.145 -13.896 1.00 92.62 102 ALA A O 1
ATOM 786 N N . SER A 1 103 ? 2.190 -0.009 -13.599 1.00 93.38 103 SER A N 1
ATOM 787 C CA . SER A 1 103 ? 0.745 0.227 -13.780 1.00 93.38 103 SER A CA 1
ATOM 788 C C . SER A 1 103 ? 0.138 1.091 -12.666 1.00 93.38 103 SER A C 1
ATOM 790 O O . SER A 1 103 ? -0.948 1.640 -12.825 1.00 93.38 103 SER A O 1
ATOM 792 N N . LEU A 1 104 ? 0.851 1.249 -11.548 1.00 95.31 104 LEU A N 1
ATOM 793 C CA . LEU A 1 104 ? 0.486 2.107 -10.420 1.00 95.31 104 LEU A CA 1
ATOM 794 C C . LEU A 1 104 ? 1.269 3.427 -10.404 1.00 95.31 104 LEU A C 1
ATOM 796 O O . LEU A 1 104 ? 1.242 4.143 -9.408 1.00 95.31 104 LEU A O 1
ATOM 800 N N . SER A 1 105 ? 1.997 3.751 -11.479 1.00 95.38 105 SER A N 1
ATOM 801 C CA . SER A 1 105 ? 2.933 4.887 -11.535 1.00 95.38 105 SER A CA 1
ATOM 802 C C . SER A 1 105 ? 4.049 4.839 -10.475 1.00 95.38 105 SER A C 1
ATOM 804 O O . SER A 1 105 ? 4.614 5.874 -10.116 1.00 95.38 105 SER A O 1
ATOM 806 N N . LEU A 1 106 ? 4.396 3.644 -9.990 1.00 96.00 106 LEU A N 1
ATOM 807 C CA . LEU A 1 106 ? 5.397 3.412 -8.949 1.00 96.00 106 LEU A CA 1
ATOM 808 C C . LEU A 1 106 ? 6.645 2.716 -9.502 1.00 96.00 106 LEU A C 1
ATOM 810 O O . LEU A 1 106 ? 6.621 2.077 -10.557 1.00 96.00 106 LEU A O 1
ATOM 814 N N . ARG A 1 107 ? 7.766 2.833 -8.781 1.00 94.88 107 ARG A N 1
ATOM 815 C CA . ARG A 1 107 ? 9.037 2.170 -9.123 1.00 94.88 107 ARG A CA 1
ATOM 816 C C . ARG A 1 107 ? 9.749 1.634 -7.884 1.00 94.88 107 ARG A C 1
ATOM 818 O O . ARG A 1 107 ? 9.723 2.267 -6.834 1.00 94.88 107 ARG A O 1
ATOM 825 N N . ALA A 1 108 ? 10.441 0.506 -8.047 1.00 92.62 108 ALA A N 1
ATOM 826 C CA . ALA A 1 108 ? 11.235 -0.145 -6.997 1.00 92.62 108 ALA A CA 1
ATOM 827 C C . ALA A 1 108 ? 12.593 0.540 -6.722 1.00 92.62 108 ALA A C 1
ATOM 829 O O . ALA A 1 108 ? 13.227 0.333 -5.689 1.00 92.62 108 ALA A O 1
ATOM 830 N N . VAL A 1 109 ? 13.067 1.356 -7.666 1.00 89.94 109 VAL A N 1
ATOM 831 C CA . VAL A 1 109 ? 14.353 2.061 -7.605 1.00 89.94 109 VAL A CA 1
ATOM 832 C C . VAL A 1 109 ? 14.216 3.458 -8.201 1.00 89.94 109 VAL A C 1
ATOM 834 O O . VAL A 1 109 ? 13.332 3.709 -9.027 1.00 89.94 109 VAL A O 1
ATOM 837 N N . SER A 1 110 ? 15.112 4.368 -7.813 1.00 88.69 110 SER A N 1
ATOM 838 C CA . SER A 1 110 ? 15.136 5.711 -8.389 1.00 88.69 110 SER A CA 1
ATOM 839 C C . SER A 1 110 ? 15.467 5.663 -9.891 1.00 88.69 110 SER A C 1
ATOM 841 O O . SER A 1 110 ? 16.230 4.793 -10.330 1.00 88.69 110 SER A O 1
ATOM 843 N N . PRO A 1 111 ? 14.962 6.613 -10.701 1.00 84.31 111 PRO A N 1
ATOM 844 C CA . PRO A 1 111 ? 15.306 6.691 -12.121 1.00 84.31 111 PRO A CA 1
ATOM 845 C C . PRO A 1 111 ? 16.818 6.795 -12.385 1.00 84.31 111 PRO A C 1
ATOM 847 O O . PRO A 1 111 ? 17.317 6.180 -13.325 1.00 84.31 111 PRO A O 1
ATOM 850 N N . PHE A 1 112 ? 17.561 7.509 -11.530 1.00 86.44 112 PHE A N 1
ATOM 851 C CA . PHE A 1 112 ? 19.019 7.630 -11.637 1.00 86.44 112 PHE A CA 1
ATOM 852 C C . PHE A 1 112 ? 19.731 6.306 -11.386 1.00 86.44 112 PHE A C 1
ATOM 854 O O . PHE A 1 112 ? 20.573 5.913 -12.191 1.0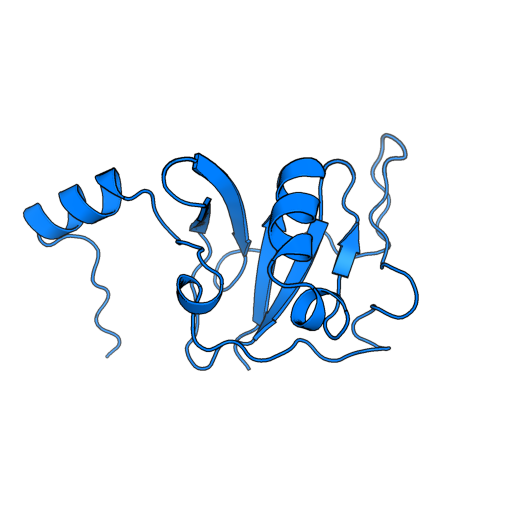0 86.44 112 PHE A O 1
ATOM 861 N N . LYS A 1 113 ? 19.358 5.587 -10.318 1.00 83.44 113 LYS A N 1
ATOM 862 C CA . LYS A 1 113 ? 19.920 4.263 -10.034 1.00 83.44 113 LYS A CA 1
ATOM 863 C C . LYS A 1 113 ? 19.612 3.293 -11.168 1.00 83.44 113 LYS A C 1
ATOM 865 O O . LYS A 1 113 ? 20.509 2.600 -11.626 1.00 83.44 113 LYS A O 1
ATOM 870 N N . HIS A 1 114 ? 18.380 3.304 -11.671 1.00 83.62 114 HIS A N 1
ATOM 871 C CA . HIS A 1 114 ? 18.002 2.477 -12.812 1.00 83.62 114 HIS A CA 1
ATOM 872 C C . HIS A 1 114 ? 18.865 2.779 -14.049 1.00 83.62 114 HIS A C 1
ATOM 874 O O . HIS A 1 114 ? 19.266 1.864 -14.768 1.00 83.62 114 HIS A O 1
ATOM 880 N N . CYS A 1 115 ? 19.129 4.055 -14.340 1.00 83.06 115 CYS A N 1
ATOM 881 C CA . CYS A 1 115 ? 19.986 4.442 -15.459 1.00 83.06 115 CYS A CA 1
ATOM 882 C C . CYS A 1 115 ? 21.433 3.972 -15.241 1.00 83.06 115 CYS A C 1
ATOM 884 O O . CYS A 1 115 ? 22.014 3.334 -16.116 1.00 83.06 115 CYS A O 1
ATOM 886 N N . TYR A 1 116 ? 21.975 4.219 -14.049 1.00 85.94 116 TYR A N 1
ATOM 887 C CA . TYR A 1 116 ? 23.326 3.825 -13.657 1.00 85.94 116 TYR A CA 1
ATOM 888 C C . TYR A 1 116 ? 23.542 2.307 -13.727 1.00 85.94 116 TYR A C 1
ATOM 890 O O . TYR A 1 116 ? 24.495 1.842 -14.350 1.00 85.94 116 TYR A O 1
ATOM 898 N N . ASP A 1 117 ? 22.622 1.526 -13.158 1.00 85.94 117 ASP A N 1
ATOM 899 C CA . ASP A 1 117 ? 22.676 0.063 -13.175 1.00 85.94 117 ASP A CA 1
ATOM 900 C C . ASP A 1 117 ? 22.618 -0.472 -14.615 1.00 85.94 117 ASP A C 1
ATOM 902 O O . ASP A 1 117 ? 23.382 -1.369 -14.973 1.00 85.94 117 ASP A O 1
ATOM 906 N N . ARG A 1 118 ? 21.792 0.142 -15.478 1.00 83.00 118 ARG A N 1
ATOM 907 C CA . ARG A 1 118 ? 21.718 -0.200 -16.906 1.00 83.00 118 ARG A CA 1
ATOM 908 C C . ARG A 1 118 ? 23.044 0.059 -17.627 1.00 83.00 118 ARG A C 1
ATOM 910 O O . ARG A 1 118 ? 23.486 -0.805 -18.380 1.00 83.00 118 ARG A O 1
ATOM 917 N N . VAL A 1 119 ? 23.684 1.208 -17.392 1.00 88.06 119 VAL A N 1
ATOM 918 C CA . VAL A 1 119 ? 24.997 1.544 -17.982 1.00 88.06 119 VAL A CA 1
ATOM 919 C C . VAL A 1 119 ? 26.064 0.539 -17.550 1.00 88.06 119 VAL A C 1
ATOM 921 O O . VAL A 1 119 ? 26.868 0.100 -18.369 1.00 88.06 119 VAL A O 1
ATOM 924 N N . LEU A 1 120 ? 26.042 0.123 -16.283 1.00 86.81 120 LEU A N 1
ATOM 925 C CA . LEU A 1 120 ? 27.012 -0.825 -15.736 1.00 86.81 120 LEU A CA 1
ATOM 926 C C . LEU A 1 120 ? 26.642 -2.301 -15.936 1.00 86.81 120 LEU A C 1
ATOM 928 O O . LEU A 1 120 ? 27.373 -3.165 -15.453 1.00 86.81 120 LEU A O 1
ATOM 932 N N . LYS A 1 121 ? 25.522 -2.604 -16.609 1.00 81.25 121 LYS A N 1
ATOM 933 C CA . LYS A 1 121 ? 24.967 -3.965 -16.749 1.00 81.25 121 LYS A CA 1
ATOM 934 C C . LYS A 1 121 ? 24.827 -4.693 -15.400 1.00 81.25 121 LYS A C 1
ATOM 936 O O . LYS A 1 121 ? 25.023 -5.903 -15.309 1.00 81.25 121 LYS A O 1
ATOM 941 N N . ARG A 1 122 ? 24.503 -3.951 -14.339 1.00 75.00 122 ARG A N 1
ATOM 942 C CA . ARG A 1 122 ? 24.265 -4.473 -12.986 1.00 75.00 122 ARG A CA 1
ATOM 943 C C . ARG A 1 122 ? 22.763 -4.654 -12.761 1.00 75.00 122 ARG A C 1
ATOM 945 O O . ARG A 1 122 ? 21.963 -3.894 -13.292 1.00 75.00 122 ARG A O 1
ATOM 952 N N . GLY A 1 123 ? 22.381 -5.624 -11.931 1.00 61.69 123 GLY A N 1
ATOM 953 C CA . GLY A 1 123 ? 21.027 -5.685 -11.363 1.00 61.69 123 GLY A CA 1
ATOM 954 C C . GLY A 1 123 ? 19.981 -6.510 -12.117 1.00 61.69 123 GLY A C 1
ATOM 955 O O . GLY A 1 123 ? 18.822 -6.480 -11.718 1.00 61.69 123 GLY A O 1
ATOM 956 N N . PHE A 1 124 ? 20.353 -7.284 -13.138 1.00 54.53 124 PHE A N 1
ATOM 957 C CA . PHE A 1 124 ? 19.465 -8.315 -13.681 1.00 54.53 124 PHE A CA 1
ATOM 958 C C . PHE A 1 124 ? 19.758 -9.640 -12.979 1.00 54.53 124 PHE A C 1
ATOM 960 O O . PHE A 1 124 ? 20.718 -10.328 -13.321 1.00 54.53 124 PHE A O 1
ATOM 967 N N . PHE A 1 125 ? 18.939 -10.005 -11.994 1.00 50.34 125 PHE A N 1
ATOM 968 C CA . PHE A 1 125 ? 18.735 -11.427 -11.741 1.00 50.34 125 PHE A CA 1
ATOM 969 C C . PHE A 1 125 ? 17.880 -11.932 -12.898 1.00 50.34 125 PHE A C 1
ATOM 971 O O . PHE A 1 125 ? 16.714 -11.564 -13.006 1.00 50.34 125 PHE A O 1
ATOM 978 N N . VAL A 1 126 ? 18.483 -12.707 -13.797 1.00 41.16 126 VAL A N 1
ATOM 979 C CA . VAL A 1 126 ? 17.720 -13.564 -14.704 1.00 41.16 126 VAL A CA 1
ATOM 980 C C . VAL A 1 126 ? 17.247 -14.726 -13.831 1.00 41.16 126 VAL A C 1
ATOM 982 O O . VAL A 1 126 ? 18.106 -15.434 -13.298 1.00 41.16 126 VAL A O 1
ATOM 985 N N . PRO A 1 127 ? 15.936 -14.896 -13.590 1.00 40.84 127 PRO A N 1
ATOM 986 C CA . PRO A 1 127 ? 15.451 -16.117 -12.964 1.00 40.84 127 PRO A CA 1
ATOM 987 C C . PRO A 1 127 ? 15.863 -17.289 -13.865 1.00 40.84 127 PRO A C 1
ATOM 989 O O . PRO A 1 127 ? 15.657 -17.211 -15.077 1.00 40.84 127 PRO A O 1
ATOM 992 N N . GLN A 1 128 ? 16.504 -18.311 -13.293 1.00 33.94 128 GLN A N 1
ATOM 993 C CA . GLN A 1 128 ? 16.679 -19.598 -13.973 1.00 33.94 128 GLN A CA 1
ATOM 994 C C . GLN A 1 128 ? 15.352 -20.350 -14.011 1.00 33.94 128 GLN A C 1
ATOM 996 O O . GLN A 1 128 ? 14.604 -20.247 -13.010 1.00 33.94 128 GLN A O 1
#

Sequ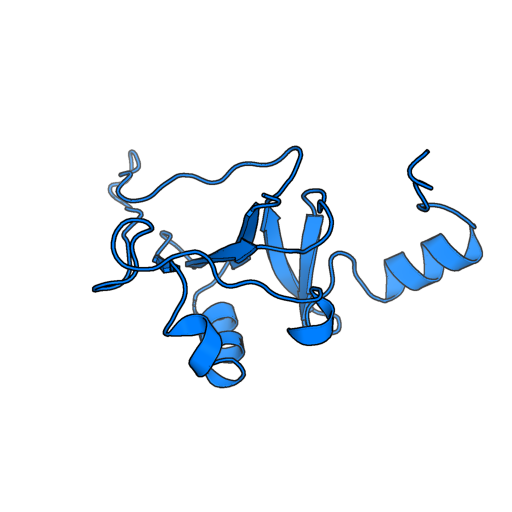ence (128 aa):
GNLLILDFDDSADYRAWSGKHAHLSSCTPVAKSPNGFHIYLRTREPAVSSSLYLGMRRIGHLKALGGYVVGSPSVLKDGCSYSWLKDQSPFDVEPQPVESLASLSLRAVSPFKHCYDRVLKRGFFVPQ

Foldseek 3Di:
DAKKKDDFQADVLVVVLCVVVVVLQVFAWKKDFLGHIITIAGEPDHDDKAFKDQAQDTGGIMATPPGDDDDPQDADPVRTGMHIDPLRHCVNHPHYYDHDLVSSSMDRDGPVVVVVCVVVVHDDPPPD

Radius of gyration: 15.13 Å; Cα contacts (8 Å, |Δi|>4): 248; chains: 1; bounding box: 41×32×41 Å

Secondary structure (DSSP, 8-state):
--EEEEEESSHHHHHHHHHHSHHHHHSS-EEE-SSSEEEEEEESS--B-EEEEETTEEEEEEE-BT---PPTT-B-TTS-B-EEPTT-STTTSPPEEES-SGGGTEESS-HHHHHHHHHTT-------

Mean predicted aligned error: 4.5 Å

Solvent-accessible surface area (backbone atoms only — not comparable to full-atom values): 7056 Å² total; per-residue (Å²): 121,39,65,34,29,46,37,28,62,34,52,66,57,45,50,61,50,34,71,78,38,45,69,60,63,71,58,16,18,32,29,40,40,78,58,17,35,37,39,39,31,20,31,86,60,82,55,67,44,36,47,24,18,53,74,83,44,77,48,35,28,34,31,21,49,98,48,80,78,90,59,66,74,40,72,48,97,88,68,50,46,26,33,57,42,87,83,15,36,77,88,65,24,59,55,42,78,43,90,49,53,62,83,69,60,33,34,61,60,47,61,66,56,53,50,50,29,59,77,68,74,47,87,77,82,74,83,130